Protein AF-A0A453BSD4-F1 (afdb_monomer)

Sequence (85 aa):
HDNVGLLLFVGEVGELSEIFQWKGEVPKGLPGWEERETEHLGEELADVLLYLVRLSDMCGVDLGKAALRKIDLNARKYPAGPGCR

InterPro domains:
  IPR025984 dCTP pyrophosphatase 1 [PF12643] (12-80)
  IPR025984 dCTP pyrophosphatase 1 [PIRSF029826] (9-80)
  IPR025984 dCTP pyrophosphatase 1 [cd11537] (10-74)

Radius of gyration: 16.63 Å; Cα contacts (8 Å, |Δi|>4): 27; chains: 1; bounding box: 33×40×35 Å

Structure (mmCIF, N/CA/C/O backbone):
data_AF-A0A453BSD4-F1
#
_entry.id   AF-A0A453BSD4-F1
#
loop_
_atom_site.group_PDB
_atom_site.id
_atom_site.type_symbol
_atom_site.label_atom_id
_atom_site.label_alt_id
_atom_site.label_comp_id
_atom_site.label_asym_id
_atom_site.label_entity_id
_atom_site.label_seq_id
_atom_site.pdbx_PDB_ins_code
_atom_site.Cartn_x
_atom_site.Cartn_y
_atom_site.Cartn_z
_atom_site.occupancy
_atom_site.B_iso_or_equiv
_atom_site.auth_seq_id
_atom_site.auth_comp_id
_atom_site.auth_asym_id
_atom_site.auth_atom_id
_atom_site.pdbx_PDB_model_num
ATOM 1 N N . HIS A 1 1 ? 15.393 11.468 -13.404 1.00 51.09 1 HIS A N 1
ATOM 2 C CA . HIS A 1 1 ? 14.620 12.543 -12.738 1.00 51.09 1 HIS A CA 1
ATOM 3 C C . HIS A 1 1 ? 13.629 11.900 -11.747 1.00 51.09 1 HIS A C 1
ATOM 5 O O . HIS A 1 1 ? 12.519 12.383 -11.558 1.00 51.09 1 HIS A O 1
ATOM 11 N N . ASP A 1 2 ? 14.038 10.812 -11.075 1.00 57.59 2 ASP A N 1
ATOM 12 C CA . ASP A 1 2 ? 13.096 9.736 -10.701 1.00 57.59 2 ASP A CA 1
ATOM 13 C C . ASP A 1 2 ? 12.953 9.575 -9.176 1.00 57.59 2 ASP A C 1
ATOM 15 O O . ASP A 1 2 ? 12.060 8.887 -8.692 1.00 57.59 2 ASP A O 1
ATOM 19 N N . ASN A 1 3 ? 13.777 10.291 -8.401 1.00 59.59 3 ASN A N 1
ATOM 20 C CA . ASN A 1 3 ? 13.708 10.299 -6.935 1.00 59.59 3 ASN A CA 1
ATOM 21 C C . ASN A 1 3 ? 12.475 11.044 -6.404 1.00 59.59 3 ASN A C 1
ATOM 23 O O . ASN A 1 3 ? 12.031 10.770 -5.294 1.00 59.59 3 ASN A O 1
ATOM 27 N N . VAL A 1 4 ? 11.905 11.961 -7.196 1.00 64.12 4 VAL A N 1
ATOM 28 C CA . VAL A 1 4 ? 10.704 12.719 -6.812 1.00 64.12 4 VAL A CA 1
ATOM 29 C C . VAL A 1 4 ? 9.503 11.784 -6.650 1.00 64.12 4 VAL A C 1
ATOM 31 O O . VAL A 1 4 ? 8.745 11.938 -5.704 1.00 64.12 4 VAL A O 1
ATOM 34 N N . GLY A 1 5 ? 9.369 10.759 -7.501 1.00 69.44 5 GLY A N 1
ATOM 35 C CA . GLY A 1 5 ? 8.276 9.786 -7.389 1.00 69.44 5 GLY A CA 1
ATOM 36 C C . GLY A 1 5 ? 8.365 8.911 -6.135 1.00 69.44 5 GLY A C 1
ATOM 37 O O . GLY A 1 5 ? 7.344 8.604 -5.530 1.00 69.44 5 GLY A O 1
ATOM 38 N N . LEU A 1 6 ? 9.582 8.551 -5.711 1.00 74.00 6 LEU A N 1
ATOM 39 C CA . LEU A 1 6 ? 9.791 7.775 -4.485 1.00 74.00 6 LEU A CA 1
ATOM 40 C C . LEU A 1 6 ? 9.494 8.601 -3.225 1.00 74.00 6 LEU A C 1
ATOM 42 O O . LEU A 1 6 ? 8.906 8.083 -2.284 1.00 74.00 6 LEU A O 1
ATOM 46 N N . LEU A 1 7 ? 9.884 9.878 -3.215 1.00 77.88 7 LEU A N 1
ATOM 47 C CA . LEU A 1 7 ? 9.585 10.796 -2.112 1.00 77.88 7 LEU A CA 1
ATOM 48 C C . LEU A 1 7 ? 8.076 11.022 -1.953 1.00 77.88 7 LEU A C 1
ATOM 50 O O . LEU A 1 7 ? 7.598 11.028 -0.825 1.00 77.88 7 LEU A O 1
ATOM 54 N N . LEU A 1 8 ? 7.338 11.142 -3.062 1.00 79.44 8 LEU A N 1
ATOM 55 C CA . LEU A 1 8 ? 5.876 11.266 -3.040 1.00 79.44 8 LEU A CA 1
ATOM 56 C C . LEU A 1 8 ? 5.214 10.012 -2.466 1.00 79.44 8 LEU A C 1
ATOM 58 O O . LEU A 1 8 ? 4.431 10.120 -1.537 1.00 79.44 8 LEU A O 1
ATOM 62 N N . PHE A 1 9 ? 5.621 8.820 -2.916 1.00 82.75 9 PHE A N 1
ATOM 63 C CA . PHE A 1 9 ? 5.122 7.560 -2.358 1.00 82.75 9 PHE A CA 1
ATOM 64 C C . PHE A 1 9 ? 5.341 7.449 -0.840 1.00 82.75 9 PHE A C 1
ATOM 66 O O . PHE A 1 9 ? 4.460 6.999 -0.114 1.00 82.75 9 PHE A O 1
ATOM 73 N N . VAL A 1 10 ? 6.518 7.852 -0.350 1.00 85.38 10 VAL A N 1
ATOM 74 C CA . VAL A 1 10 ? 6.803 7.858 1.094 1.00 85.38 10 VAL A CA 1
ATOM 75 C C . VAL A 1 10 ? 5.920 8.868 1.835 1.00 85.38 10 VAL A C 1
ATOM 77 O O . VAL A 1 10 ? 5.544 8.592 2.971 1.00 85.38 10 VAL A O 1
ATOM 80 N N . GLY A 1 11 ? 5.577 9.992 1.198 1.00 84.62 11 GLY A N 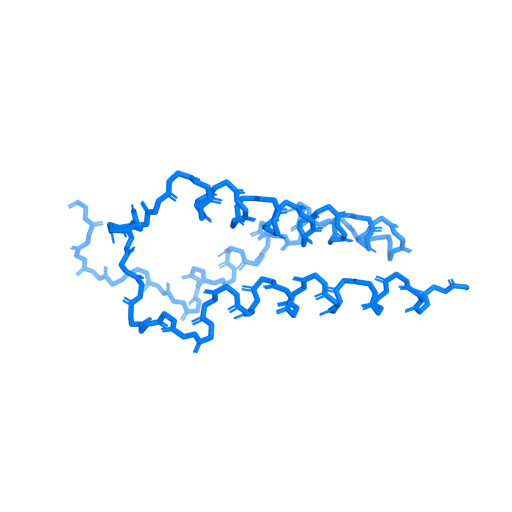1
ATOM 81 C CA . GLY A 1 11 ? 4.605 10.966 1.699 1.00 84.62 11 GLY A CA 1
ATOM 82 C C . GLY A 1 11 ? 3.228 10.347 1.925 1.00 84.62 11 GLY A C 1
ATOM 83 O O . GLY A 1 11 ? 2.780 10.328 3.065 1.00 84.62 11 GLY A O 1
ATOM 84 N N . GLU A 1 12 ? 2.639 9.730 0.895 1.00 87.06 12 GLU A N 1
ATOM 85 C CA . GLU A 1 12 ? 1.306 9.098 0.987 1.00 87.06 12 GLU A CA 1
ATOM 86 C C . GLU A 1 12 ? 1.269 7.972 2.036 1.00 87.06 12 GLU A C 1
ATOM 88 O O . GLU A 1 12 ? 0.318 7.802 2.792 1.00 87.06 12 GLU A O 1
ATOM 93 N N . VAL A 1 13 ? 2.350 7.187 2.148 1.00 89.19 13 VAL A N 1
ATOM 94 C CA . VAL A 1 13 ? 2.463 6.171 3.211 1.00 89.19 13 VAL A CA 1
ATOM 95 C C . VAL A 1 13 ? 2.517 6.822 4.601 1.00 89.19 13 VAL A C 1
ATOM 97 O O . VAL A 1 13 ? 2.047 6.228 5.577 1.00 89.19 13 VAL A O 1
ATOM 100 N N . GLY A 1 14 ? 3.097 8.017 4.707 1.00 88.69 14 GLY A N 1
ATOM 101 C CA . GLY A 1 14 ? 3.096 8.834 5.916 1.00 88.69 14 GLY A CA 1
ATOM 102 C C . GLY A 1 14 ? 1.691 9.299 6.286 1.00 88.69 14 GLY A C 1
ATOM 103 O O . GLY A 1 14 ? 1.267 9.036 7.409 1.00 88.69 14 GLY A O 1
ATOM 104 N N . GLU A 1 15 ? 0.956 9.888 5.344 1.00 86.56 15 GLU A N 1
ATOM 105 C CA . GLU A 1 15 ? -0.433 10.341 5.535 1.00 86.56 15 GLU A CA 1
ATOM 106 C C . GLU A 1 15 ? -1.351 9.174 5.934 1.00 86.56 15 GLU A C 1
ATOM 108 O O . GLU A 1 15 ? -2.013 9.223 6.975 1.00 86.56 15 GLU A O 1
ATOM 113 N N . LEU A 1 16 ? -1.248 8.035 5.238 1.00 88.44 16 LEU A N 1
ATOM 114 C CA . LEU A 1 16 ? -1.921 6.797 5.634 1.00 88.44 16 LEU A CA 1
ATOM 115 C C . LEU A 1 16 ? -1.562 6.371 7.068 1.00 88.44 16 LEU A C 1
ATOM 117 O O . LEU A 1 16 ? -2.423 5.912 7.818 1.00 88.44 16 LEU A O 1
ATOM 121 N N . SER A 1 17 ? -0.295 6.503 7.471 1.00 88.62 17 SER A N 1
ATOM 122 C CA . SER A 1 17 ? 0.146 6.150 8.827 1.00 88.62 17 SER A CA 1
ATOM 123 C C . SER A 1 17 ? -0.428 7.096 9.887 1.00 88.62 17 SER A C 1
ATOM 125 O O . SER A 1 17 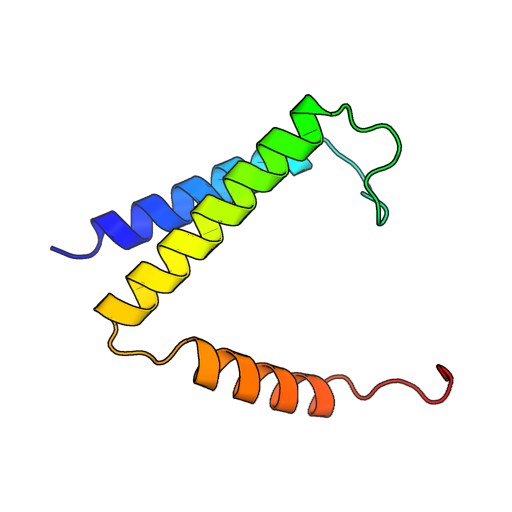? -0.740 6.649 10.994 1.00 88.62 17 SER A O 1
ATOM 127 N N . GLU A 1 18 ? -0.615 8.379 9.566 1.00 88.69 18 GLU A N 1
ATOM 128 C CA . GLU A 1 18 ? -1.196 9.369 10.478 1.00 88.69 18 GLU A CA 1
ATOM 129 C C . GLU A 1 18 ? -2.649 9.052 10.841 1.00 88.69 18 GLU A C 1
ATOM 131 O O . GLU A 1 18 ? -3.029 9.247 12.002 1.00 88.69 18 GLU A O 1
ATOM 136 N N . ILE A 1 19 ? -3.425 8.473 9.915 1.00 86.06 19 ILE A N 1
ATOM 137 C CA . ILE A 1 19 ? -4.803 8.012 10.171 1.00 86.06 19 ILE A CA 1
ATOM 138 C C . ILE A 1 19 ? -4.841 7.011 11.335 1.00 86.06 19 ILE A C 1
ATOM 140 O O . ILE A 1 19 ? -5.759 7.026 12.161 1.00 86.06 19 ILE A O 1
ATOM 144 N N . PHE A 1 20 ? -3.829 6.146 11.433 1.00 86.44 20 PHE A N 1
ATOM 145 C CA . PHE A 1 20 ? -3.760 5.097 12.448 1.00 86.44 20 PHE A CA 1
ATOM 146 C C . PHE A 1 20 ? -2.959 5.483 13.691 1.00 86.44 20 PHE A C 1
ATOM 148 O O . PHE A 1 20 ? -3.093 4.801 14.703 1.00 86.44 20 PHE A O 1
ATOM 155 N N . GLN A 1 21 ? -2.161 6.558 13.672 1.00 83.81 21 GLN A N 1
ATOM 156 C CA . GLN A 1 21 ? -1.182 6.836 14.737 1.00 83.81 21 GLN A CA 1
ATOM 157 C C . GLN A 1 21 ? -1.810 6.953 16.145 1.00 83.81 21 GLN A C 1
ATOM 159 O O . GLN A 1 21 ? -1.164 6.637 17.143 1.00 83.81 21 GLN A O 1
ATOM 164 N N . TRP A 1 22 ? -3.075 7.387 16.224 1.00 81.00 22 TRP A N 1
ATOM 165 C CA . TRP A 1 22 ? -3.833 7.541 17.475 1.00 81.00 22 TRP A CA 1
ATOM 166 C C . TRP A 1 22 ? -4.983 6.540 17.618 1.00 81.00 22 TRP A C 1
ATOM 168 O O . TRP A 1 22 ? -5.700 6.553 18.621 1.00 81.00 22 TRP A O 1
ATOM 178 N N . LYS A 1 23 ? -5.182 5.672 16.624 1.00 74.62 23 LYS A N 1
ATOM 179 C CA . LYS A 1 23 ? -6.146 4.578 16.693 1.00 74.62 23 LYS A CA 1
ATOM 180 C C . LYS A 1 23 ? -5.405 3.404 17.339 1.00 74.62 23 LYS A C 1
ATOM 182 O O . LYS A 1 23 ? -4.313 3.053 16.914 1.00 74.62 23 LYS A O 1
ATOM 187 N N . GLY A 1 24 ? -5.948 2.848 18.422 1.00 78.00 24 GLY A N 1
ATOM 188 C CA . GLY A 1 24 ? -5.373 1.666 19.074 1.00 78.00 24 GLY A CA 1
ATOM 189 C C . GLY A 1 24 ? -5.463 0.424 18.179 1.00 78.00 24 GLY A C 1
ATOM 190 O O . GLY A 1 24 ? -5.257 0.477 16.970 1.00 78.00 24 GLY A O 1
ATOM 191 N N . GLU A 1 25 ? -5.827 -0.725 18.742 1.00 81.25 25 GLU A N 1
ATOM 192 C CA . GLU A 1 25 ? -6.157 -1.871 17.893 1.00 81.25 25 GLU A CA 1
ATOM 193 C C . GLU A 1 25 ? -7.371 -1.539 17.017 1.00 81.25 25 GLU A C 1
ATOM 195 O O . GLU A 1 25 ? -8.447 -1.218 17.523 1.00 81.25 25 GLU A O 1
ATOM 200 N N . VAL A 1 26 ? -7.193 -1.603 15.696 1.00 83.12 26 VAL A N 1
ATOM 201 C CA . VAL A 1 26 ? -8.265 -1.363 14.728 1.00 83.12 26 VAL A CA 1
ATOM 202 C C . VAL A 1 26 ? -8.816 -2.708 14.255 1.00 83.12 26 VAL A C 1
ATOM 204 O O . VAL A 1 26 ? -8.156 -3.407 13.480 1.00 83.12 26 VAL A O 1
ATOM 207 N N . PRO A 1 27 ? -10.012 -3.119 14.716 1.00 83.12 27 PRO A N 1
ATOM 208 C CA . PRO A 1 27 ? -10.596 -4.380 14.299 1.00 83.12 27 PRO A CA 1
ATOM 209 C C . PRO A 1 27 ? -11.108 -4.303 12.858 1.00 83.12 27 PRO A C 1
ATOM 211 O O . PRO A 1 27 ? -11.417 -3.239 12.313 1.00 83.12 27 PRO A O 1
ATOM 214 N N . LYS A 1 28 ? -11.232 -5.476 12.232 1.00 84.56 28 LYS A N 1
ATOM 215 C CA . LYS A 1 28 ? -11.767 -5.597 10.874 1.00 84.56 28 LYS A CA 1
ATOM 216 C C . LYS A 1 28 ? -13.165 -4.978 10.794 1.00 84.56 28 LYS A C 1
ATOM 218 O O . LYS A 1 28 ? -14.011 -5.238 11.645 1.00 84.56 28 LYS A O 1
ATOM 223 N N . GLY A 1 29 ? -13.409 -4.218 9.730 1.00 82.44 29 GLY A N 1
ATOM 224 C CA . GLY A 1 29 ? -14.690 -3.548 9.502 1.00 82.44 29 GLY A CA 1
ATOM 225 C C . GLY A 1 29 ? -14.807 -2.172 10.156 1.00 82.44 29 GLY A C 1
ATOM 226 O O . GLY A 1 29 ? -15.859 -1.565 10.023 1.00 82.44 29 GLY A O 1
ATOM 227 N N . LEU A 1 30 ? -13.745 -1.683 10.815 1.00 87.25 30 LEU A N 1
ATOM 228 C CA . LEU A 1 30 ? -13.633 -0.302 11.305 1.00 87.25 30 LEU A CA 1
ATOM 229 C C . LEU A 1 30 ? -14.844 0.166 12.152 1.00 87.25 30 LEU A C 1
ATOM 231 O O . LEU A 1 30 ? -15.377 1.251 11.927 1.00 87.25 30 LEU A O 1
ATOM 235 N N . PRO A 1 31 ? -15.326 -0.631 13.128 1.00 85.62 31 PRO A N 1
ATOM 236 C CA . PRO A 1 31 ? -16.460 -0.240 13.957 1.00 85.62 31 PRO A CA 1
ATOM 237 C C . PRO A 1 31 ? -16.160 1.058 14.716 1.00 85.62 31 PRO A C 1
ATOM 239 O O . PRO A 1 31 ? -15.099 1.205 15.323 1.00 85.62 31 PRO A O 1
ATOM 242 N N . GLY A 1 32 ? -17.118 1.986 14.701 1.00 85.50 32 GLY A N 1
ATOM 243 C CA . GLY A 1 32 ? -16.987 3.289 15.358 1.00 85.50 32 GLY A CA 1
ATOM 244 C C . GLY A 1 32 ? -16.243 4.345 14.541 1.00 85.50 32 GLY A C 1
ATOM 245 O O . GLY A 1 32 ? -16.008 5.427 15.067 1.00 85.50 32 GLY A O 1
ATOM 246 N N . TRP A 1 33 ? -15.887 4.047 13.289 1.00 90.81 33 TRP A N 1
ATOM 247 C CA . TRP A 1 33 ? -15.402 5.049 12.348 1.00 90.81 33 TRP A CA 1
ATOM 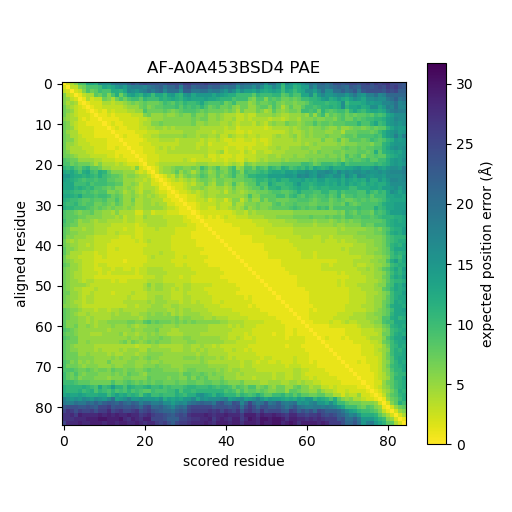248 C C . TRP A 1 33 ? -16.581 5.757 11.684 1.00 90.81 33 TRP A C 1
ATOM 250 O O . TRP A 1 33 ? -17.592 5.134 11.353 1.00 90.81 33 TRP A O 1
ATOM 260 N N . GLU A 1 34 ? -16.448 7.062 11.495 1.00 92.31 34 GLU A N 1
ATOM 261 C CA . GLU A 1 34 ? -17.385 7.850 10.705 1.00 92.31 34 GLU A CA 1
ATOM 262 C C . GLU A 1 34 ? -17.165 7.606 9.206 1.00 92.31 34 GLU A C 1
ATOM 264 O O . GLU A 1 34 ? -16.061 7.288 8.764 1.00 92.31 34 GLU A O 1
ATOM 269 N N . GLU A 1 35 ? -18.209 7.813 8.402 1.00 91.50 35 GLU A N 1
ATOM 270 C CA . GLU A 1 35 ? -18.160 7.613 6.946 1.00 91.50 35 GLU A CA 1
ATOM 271 C C . GLU A 1 35 ? -17.017 8.408 6.293 1.00 91.50 35 GLU A C 1
ATOM 273 O O . GLU A 1 35 ? -16.232 7.851 5.529 1.00 91.50 35 GLU A O 1
ATOM 278 N N . ARG A 1 36 ? -16.827 9.667 6.707 1.00 91.06 36 ARG A N 1
ATOM 279 C CA . ARG A 1 36 ? -15.707 10.508 6.254 1.00 91.06 36 ARG A CA 1
ATOM 280 C C . ARG A 1 36 ? -14.326 9.942 6.602 1.00 91.06 36 ARG A C 1
ATOM 282 O O . ARG A 1 36 ? -13.386 10.140 5.847 1.00 91.06 36 ARG A O 1
ATOM 289 N N . GLU A 1 37 ? -14.183 9.252 7.738 1.00 89.19 37 GLU A N 1
ATOM 290 C CA . GLU A 1 37 ? -12.902 8.645 8.130 1.00 89.19 37 GLU A CA 1
ATOM 291 C C . GLU A 1 37 ? -12.615 7.423 7.257 1.00 89.19 37 GLU A C 1
ATOM 293 O O . GLU A 1 37 ? -11.475 7.190 6.862 1.00 89.19 37 GLU A O 1
ATOM 298 N N . THR A 1 38 ? -13.654 6.645 6.936 1.00 90.38 38 THR A N 1
ATOM 299 C CA . THR A 1 38 ? -13.530 5.501 6.027 1.00 90.38 38 THR A CA 1
ATOM 300 C C . THR A 1 38 ? -13.290 5.915 4.578 1.00 90.38 38 THR A C 1
ATOM 302 O O . THR A 1 38 ? -12.550 5.226 3.880 1.00 90.38 38 THR A O 1
ATOM 305 N N . GLU A 1 39 ? -13.878 7.028 4.137 1.00 93.12 39 GLU A N 1
ATOM 306 C CA . GLU A 1 39 ? -13.651 7.603 2.809 1.00 93.12 39 GLU A CA 1
ATOM 307 C C . GLU A 1 39 ? -12.209 8.098 2.681 1.00 93.12 39 GLU A C 1
ATOM 309 O O . GLU A 1 39 ? -11.493 7.622 1.805 1.00 93.12 39 GLU A O 1
ATOM 314 N N . HIS A 1 40 ? -11.745 8.917 3.630 1.00 91.44 40 HIS A N 1
ATOM 315 C CA . HIS A 1 40 ? -10.366 9.408 3.661 1.00 91.44 40 HIS A CA 1
ATOM 316 C C . HIS A 1 40 ? -9.338 8.266 3.719 1.00 91.44 40 HIS A C 1
ATOM 318 O O . HIS A 1 40 ? -8.378 8.252 2.958 1.00 91.44 40 HIS A O 1
ATOM 324 N N . LEU A 1 41 ? -9.571 7.231 4.538 1.00 92.12 41 LEU A N 1
ATOM 325 C CA . LEU A 1 41 ? -8.728 6.028 4.527 1.00 92.12 41 LEU A CA 1
ATOM 326 C C . LEU A 1 41 ? -8.685 5.356 3.145 1.00 92.12 41 LEU A C 1
ATOM 328 O O . LEU A 1 41 ? -7.649 4.828 2.741 1.00 92.12 41 LEU A O 1
ATOM 332 N N . GLY A 1 42 ? -9.818 5.320 2.444 1.00 92.56 42 GLY A N 1
ATOM 333 C CA . GLY A 1 42 ? -9.905 4.781 1.092 1.00 92.56 42 GLY A CA 1
ATOM 334 C C . GLY A 1 42 ? -9.084 5.581 0.081 1.00 92.56 42 GLY A C 1
ATOM 335 O O . GLY A 1 42 ? -8.430 4.966 -0.762 1.00 92.56 42 GLY A O 1
ATOM 336 N N . GLU A 1 43 ? -9.092 6.910 0.189 1.00 92.12 43 GLU A N 1
ATOM 337 C CA . GLU A 1 43 ? -8.294 7.824 -0.639 1.00 92.12 43 GLU A CA 1
ATOM 338 C C . GLU A 1 43 ? -6.793 7.577 -0.437 1.00 92.12 43 GLU A C 1
ATOM 340 O O . GLU A 1 43 ? -6.112 7.210 -1.394 1.00 92.12 43 GLU A O 1
ATOM 345 N N . GLU A 1 44 ? -6.308 7.587 0.808 1.00 92.12 44 GLU A N 1
ATOM 346 C CA . GLU A 1 44 ? -4.886 7.348 1.109 1.00 92.12 44 GLU A CA 1
ATOM 347 C C . GLU A 1 44 ? -4.408 5.957 0.650 1.00 92.12 44 GLU A C 1
ATOM 349 O O . GLU A 1 44 ? -3.315 5.776 0.102 1.00 92.12 44 GLU A O 1
ATOM 354 N N . LEU A 1 45 ? -5.244 4.925 0.827 1.00 93.00 45 LEU A N 1
ATOM 355 C CA . LEU A 1 45 ? -4.947 3.583 0.315 1.00 93.00 45 LEU A CA 1
ATOM 356 C C . LEU A 1 45 ? -4.867 3.555 -1.217 1.00 93.00 45 LEU A C 1
ATOM 358 O O . LEU A 1 45 ? -4.044 2.818 -1.777 1.00 93.00 45 LEU A O 1
ATOM 362 N N . ALA A 1 46 ? -5.730 4.313 -1.896 1.00 92.50 46 ALA A N 1
ATOM 363 C CA . ALA A 1 46 ? -5.726 4.416 -3.346 1.00 92.50 46 ALA A CA 1
ATOM 364 C C . ALA A 1 46 ? -4.478 5.155 -3.842 1.00 92.50 46 ALA A C 1
ATOM 366 O O . ALA A 1 46 ? -3.841 4.668 -4.778 1.00 92.50 46 ALA A O 1
ATOM 367 N N . ASP A 1 47 ? -4.071 6.243 -3.192 1.00 89.81 47 ASP A N 1
ATOM 368 C CA . ASP A 1 47 ? -2.881 7.005 -3.570 1.00 89.81 47 ASP A CA 1
ATOM 369 C C . ASP A 1 47 ? -1.608 6.163 -3.436 1.00 89.81 47 ASP A C 1
ATOM 371 O O . ASP A 1 47 ? -0.848 6.016 -4.404 1.00 89.81 47 ASP A O 1
ATOM 375 N N . VAL A 1 48 ? -1.437 5.455 -2.314 1.00 91.25 48 VAL A N 1
ATOM 376 C CA . VAL A 1 48 ? -0.347 4.479 -2.126 1.00 91.25 48 VAL A CA 1
ATOM 377 C C . VAL A 1 48 ? -0.330 3.430 -3.249 1.00 91.25 48 VAL A C 1
ATOM 379 O O . VAL A 1 48 ? 0.733 3.115 -3.801 1.00 91.25 48 VAL A O 1
ATOM 382 N N . LEU A 1 49 ? -1.493 2.888 -3.630 1.00 91.75 49 LEU A N 1
ATOM 383 C CA . LEU A 1 49 ? -1.600 1.901 -4.708 1.00 91.75 49 LEU A CA 1
ATOM 384 C C . LEU A 1 49 ? -1.230 2.493 -6.076 1.00 91.75 49 LEU A C 1
ATOM 386 O O . LEU A 1 49 ? -0.465 1.876 -6.823 1.00 91.75 49 LEU A O 1
ATOM 390 N N . LEU A 1 50 ? -1.762 3.666 -6.420 1.00 90.38 50 LEU A N 1
ATOM 391 C CA . LEU A 1 50 ? -1.527 4.321 -7.707 1.00 90.38 50 LEU A CA 1
ATOM 392 C C . LEU A 1 50 ? -0.048 4.668 -7.887 1.00 90.38 50 LEU A C 1
ATOM 394 O O . LEU A 1 50 ? 0.522 4.418 -8.957 1.00 90.38 50 LEU A O 1
ATOM 398 N N . TYR A 1 51 ? 0.610 5.151 -6.832 1.00 88.69 51 TYR A N 1
ATOM 399 C CA . TYR A 1 51 ? 2.050 5.385 -6.862 1.00 88.69 51 TYR A CA 1
ATOM 400 C C . TYR A 1 51 ? 2.855 4.093 -6.995 1.00 88.69 51 TYR A C 1
ATOM 402 O O . TYR A 1 51 ? 3.818 4.079 -7.760 1.00 88.69 51 TYR A O 1
ATOM 410 N N . LEU A 1 52 ? 2.467 2.992 -6.338 1.00 90.12 52 LEU A N 1
ATOM 411 C CA . LEU A 1 52 ? 3.129 1.692 -6.527 1.00 90.12 52 LEU A CA 1
ATOM 412 C C . LEU A 1 52 ? 3.024 1.194 -7.968 1.00 90.12 52 LEU A C 1
ATOM 414 O O . LEU A 1 52 ? 4.014 0.710 -8.522 1.00 90.12 52 LEU A O 1
ATOM 418 N N . VAL A 1 53 ? 1.849 1.327 -8.587 1.00 91.31 53 VAL A N 1
ATOM 419 C CA . VAL A 1 53 ? 1.646 0.966 -9.995 1.00 91.31 53 VAL A CA 1
ATOM 420 C C . VAL A 1 53 ? 2.554 1.812 -10.884 1.00 91.31 53 VAL A C 1
ATOM 422 O O . VAL A 1 53 ? 3.306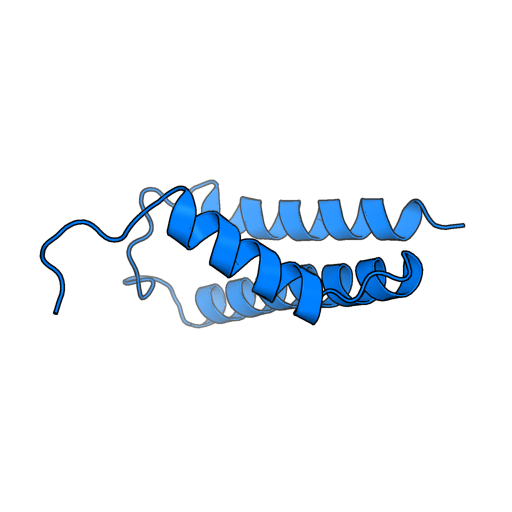 1.263 -11.690 1.00 91.31 53 VAL A O 1
ATOM 425 N N . ARG A 1 54 ? 2.572 3.134 -10.686 1.00 88.94 54 ARG A N 1
ATOM 426 C CA . ARG A 1 54 ? 3.439 4.041 -11.447 1.00 88.94 54 ARG A CA 1
ATOM 427 C C . ARG A 1 54 ? 4.924 3.739 -11.244 1.00 88.94 54 ARG A C 1
ATOM 429 O O . ARG A 1 54 ? 5.686 3.733 -12.206 1.00 88.94 54 ARG A O 1
ATOM 436 N N . LEU A 1 55 ? 5.343 3.467 -10.011 1.00 87.94 55 LEU A N 1
ATOM 437 C CA . LEU A 1 55 ? 6.716 3.088 -9.688 1.00 87.94 55 LEU A CA 1
ATOM 438 C C . LEU A 1 55 ? 7.104 1.780 -10.379 1.00 87.94 55 LEU A C 1
ATOM 440 O O . LEU A 1 55 ? 8.202 1.678 -10.919 1.00 87.94 55 LEU A O 1
ATOM 444 N N . SER A 1 56 ? 6.200 0.801 -10.407 1.00 90.88 56 SER A N 1
ATOM 445 C CA . SER A 1 56 ? 6.450 -0.472 -11.079 1.00 90.88 56 SER A CA 1
ATOM 446 C C . SER A 1 56 ? 6.671 -0.309 -12.583 1.00 90.88 56 SER A C 1
ATOM 448 O O . SER A 1 56 ? 7.613 -0.896 -13.112 1.00 90.88 56 SER A O 1
ATOM 450 N N . ASP A 1 57 ? 5.889 0.557 -13.235 1.00 90.44 57 ASP A 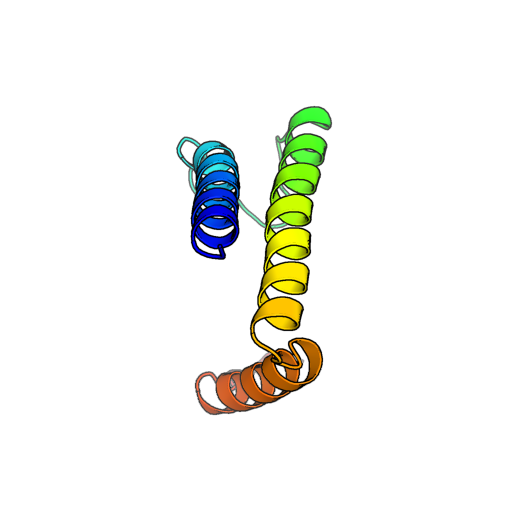N 1
ATOM 451 C CA . ASP A 1 57 ? 6.044 0.893 -14.653 1.00 90.44 57 ASP A CA 1
ATOM 452 C C . ASP A 1 57 ? 7.398 1.569 -14.917 1.00 90.44 57 ASP A C 1
ATOM 454 O O . ASP A 1 57 ? 8.175 1.109 -15.754 1.00 90.44 57 ASP A O 1
ATOM 458 N N . MET A 1 58 ? 7.761 2.573 -14.106 1.00 87.31 58 MET A N 1
ATOM 459 C CA . MET A 1 58 ? 9.066 3.245 -14.202 1.00 87.31 58 MET A CA 1
ATOM 460 C C . MET A 1 58 ? 10.251 2.292 -13.990 1.00 87.31 58 MET A C 1
ATOM 462 O O . MET A 1 58 ? 11.296 2.450 -14.618 1.00 87.31 58 MET A O 1
ATOM 466 N N . CYS A 1 59 ? 10.109 1.303 -13.107 1.00 88.50 59 CYS A N 1
ATOM 467 C CA . CYS A 1 59 ? 11.143 0.304 -12.843 1.00 88.50 59 CYS A CA 1
ATOM 468 C C . CYS A 1 59 ? 11.139 -0.867 -13.843 1.00 88.50 59 CYS A C 1
ATOM 470 O O . CYS A 1 59 ? 12.004 -1.738 -13.742 1.00 88.50 59 CYS A O 1
ATOM 472 N N . GLY A 1 60 ? 10.179 -0.932 -14.773 1.00 91.56 60 GLY 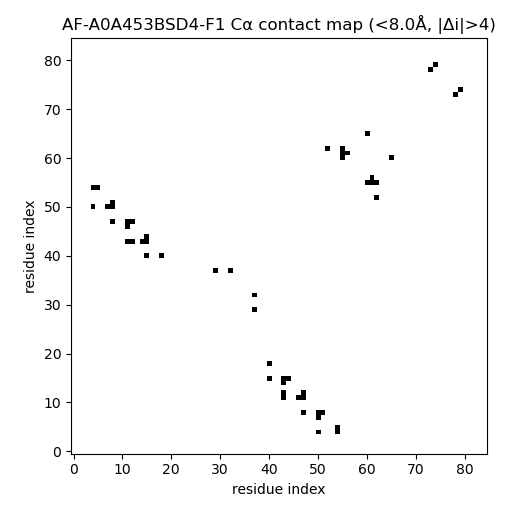A N 1
ATOM 473 C CA . GLY A 1 60 ? 10.015 -2.066 -15.687 1.00 91.56 60 GLY A CA 1
ATOM 474 C C . GLY A 1 60 ? 9.655 -3.376 -14.975 1.00 91.56 60 GLY A C 1
ATOM 475 O O . GLY A 1 60 ? 10.023 -4.462 -15.430 1.00 91.56 60 GLY A O 1
ATOM 476 N N . VAL A 1 61 ? 8.977 -3.292 -13.829 1.00 94.00 61 VAL A N 1
ATOM 477 C CA . VAL A 1 61 ? 8.561 -4.440 -13.020 1.00 94.00 61 VAL A CA 1
ATOM 478 C C . VAL A 1 61 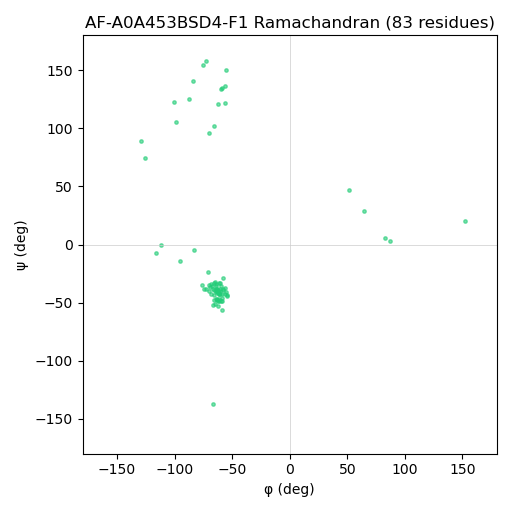? 7.089 -4.734 -13.273 1.00 94.00 61 VAL A C 1
ATOM 480 O O . VAL A 1 61 ? 6.222 -3.919 -12.986 1.00 94.00 61 VAL A O 1
ATOM 483 N N . ASP A 1 62 ? 6.786 -5.956 -13.708 1.00 94.75 62 ASP A N 1
ATOM 484 C CA . ASP A 1 62 ? 5.413 -6.468 -13.706 1.00 94.75 62 ASP A CA 1
ATOM 485 C C . ASP A 1 62 ? 4.957 -6.717 -12.256 1.00 94.75 62 ASP A C 1
ATOM 487 O O . ASP A 1 62 ? 5.259 -7.758 -11.649 1.00 94.75 62 ASP A O 1
ATOM 491 N N . LEU A 1 63 ? 4.262 -5.724 -11.694 1.00 94.31 63 LEU A N 1
ATOM 492 C CA . LEU A 1 63 ? 3.779 -5.736 -10.316 1.00 94.31 63 LEU A CA 1
ATOM 493 C C . LEU A 1 63 ? 2.786 -6.873 -10.064 1.00 94.31 63 LEU A C 1
ATOM 495 O O . LEU A 1 63 ? 2.873 -7.531 -9.028 1.00 94.31 63 LEU A O 1
ATOM 499 N N . GLY A 1 64 ? 1.895 -7.163 -11.016 1.00 94.81 64 GLY A N 1
ATOM 500 C CA . GLY A 1 64 ? 0.910 -8.240 -10.893 1.00 94.81 64 GLY A CA 1
ATOM 501 C C . GLY A 1 64 ? 1.585 -9.605 -10.776 1.00 94.81 64 GLY A C 1
ATOM 502 O O . GLY A 1 64 ? 1.336 -10.365 -9.835 1.00 94.81 64 GLY A O 1
ATOM 503 N N . LYS A 1 65 ? 2.538 -9.895 -11.667 1.00 96.12 65 LYS A N 1
ATOM 504 C CA . LYS A 1 65 ? 3.330 -11.129 -11.605 1.00 96.12 65 LYS A CA 1
ATOM 505 C C . LYS A 1 65 ? 4.189 -11.183 -10.343 1.00 96.12 65 LYS A C 1
ATOM 507 O O . LYS A 1 65 ? 4.413 -12.270 -9.808 1.00 96.12 65 LYS A O 1
ATOM 512 N N . ALA A 1 66 ? 4.723 -10.053 -9.876 1.00 95.56 66 ALA A N 1
ATOM 513 C CA . ALA A 1 66 ? 5.485 -9.991 -8.629 1.00 95.56 66 ALA A CA 1
ATOM 514 C C . ALA A 1 66 ? 4.615 -10.293 -7.401 1.00 95.56 66 ALA A C 1
ATOM 516 O O . ALA A 1 66 ? 5.029 -11.089 -6.554 1.00 95.56 66 ALA A O 1
ATOM 517 N N . ALA A 1 67 ? 3.403 -9.739 -7.346 1.00 95.00 67 ALA A N 1
ATOM 518 C CA . ALA A 1 67 ? 2.435 -9.982 -6.284 1.00 95.00 67 ALA A CA 1
ATOM 519 C C . ALA A 1 67 ? 2.022 -11.459 -6.219 1.00 95.00 67 ALA A C 1
ATOM 521 O O . ALA A 1 67 ? 2.090 -12.060 -5.147 1.00 95.00 67 ALA A O 1
ATOM 522 N N . LEU A 1 68 ? 1.706 -12.082 -7.361 1.00 95.25 68 LEU A N 1
ATOM 523 C CA . LEU A 1 68 ? 1.366 -13.510 -7.424 1.00 95.25 68 LEU A CA 1
ATOM 524 C C . LEU A 1 68 ? 2.503 -14.400 -6.904 1.00 95.25 68 LEU A C 1
ATOM 526 O O . LEU A 1 68 ? 2.290 -15.222 -6.014 1.00 95.25 68 LEU A O 1
ATOM 530 N N . ARG A 1 69 ? 3.745 -14.172 -7.363 1.00 95.25 69 ARG A N 1
ATOM 531 C CA . ARG A 1 69 ? 4.916 -14.899 -6.836 1.00 95.25 69 ARG A CA 1
ATOM 532 C C . ARG A 1 69 ? 5.068 -14.709 -5.327 1.00 95.25 69 ARG A C 1
ATOM 534 O O . ARG A 1 69 ? 5.462 -15.635 -4.621 1.00 95.25 69 ARG A O 1
ATOM 541 N N . LYS A 1 70 ? 4.796 -13.503 -4.820 1.00 92.31 70 LYS A N 1
ATOM 542 C CA . LYS A 1 70 ? 4.912 -13.193 -3.393 1.00 92.31 70 LYS A CA 1
ATOM 543 C C . LYS A 1 70 ? 3.841 -13.902 -2.561 1.00 92.31 70 LYS A C 1
ATOM 545 O O . LYS A 1 70 ? 4.169 -14.363 -1.469 1.00 92.31 70 LYS A O 1
ATOM 550 N N . ILE A 1 71 ? 2.619 -14.038 -3.076 1.00 92.56 71 ILE A N 1
ATOM 551 C CA . ILE A 1 71 ? 1.545 -14.828 -2.455 1.00 92.56 71 ILE A CA 1
ATOM 552 C C . ILE A 1 71 ? 1.982 -16.291 -2.310 1.00 92.56 71 ILE A C 1
ATOM 554 O O . ILE A 1 71 ? 1.938 -16.820 -1.200 1.00 92.56 71 ILE A O 1
ATOM 558 N N . ASP A 1 72 ? 2.512 -16.908 -3.371 1.00 93.00 72 ASP A N 1
ATOM 559 C CA . ASP A 1 72 ? 2.994 -18.298 -3.327 1.00 93.00 72 ASP A CA 1
ATOM 560 C C . ASP A 1 72 ? 4.129 -18.491 -2.311 1.00 93.00 72 ASP A C 1
ATOM 562 O O . ASP A 1 72 ? 4.158 -19.462 -1.551 1.00 93.00 72 ASP A O 1
ATOM 566 N N . LEU A 1 73 ? 5.076 -17.549 -2.266 1.00 91.81 73 LEU A N 1
ATOM 567 C CA . LEU A 1 73 ? 6.162 -17.564 -1.283 1.00 91.81 73 LEU A CA 1
ATOM 568 C C . LEU A 1 73 ? 5.639 -17.402 0.148 1.00 91.81 73 LEU A C 1
ATOM 570 O O . LEU A 1 73 ? 6.123 -18.077 1.058 1.00 91.81 73 LEU A O 1
ATOM 574 N N . ASN A 1 74 ? 4.657 -16.525 0.358 1.00 89.94 74 ASN A N 1
ATOM 575 C CA . ASN A 1 74 ? 4.047 -16.318 1.666 1.00 89.94 74 ASN A CA 1
ATOM 576 C C . ASN A 1 74 ? 3.268 -17.557 2.119 1.00 89.94 74 ASN A C 1
ATOM 578 O O . ASN A 1 74 ? 3.389 -17.917 3.283 1.00 89.94 74 ASN A O 1
ATOM 582 N N . ALA A 1 75 ? 2.568 -18.253 1.221 1.00 89.69 75 ALA A N 1
ATOM 583 C CA . ALA A 1 75 ? 1.879 -19.506 1.534 1.00 89.69 75 ALA A CA 1
ATOM 584 C C . ALA A 1 75 ? 2.846 -20.613 1.993 1.00 89.69 75 ALA A C 1
ATOM 586 O O . ALA A 1 75 ? 2.514 -21.415 2.861 1.00 89.69 75 ALA A O 1
ATOM 587 N N . ARG A 1 76 ? 4.073 -20.638 1.453 1.00 88.81 76 ARG A N 1
ATOM 588 C CA . ARG A 1 76 ? 5.133 -21.557 1.907 1.00 88.81 76 ARG A CA 1
ATOM 589 C C . ARG A 1 76 ? 5.733 -21.145 3.249 1.00 88.81 76 ARG A C 1
ATOM 591 O O . ARG A 1 76 ? 6.077 -22.005 4.052 1.00 88.81 76 ARG A O 1
ATOM 598 N N . LYS A 1 77 ? 5.899 -19.837 3.473 1.00 87.25 77 LYS A N 1
ATOM 599 C CA . LYS A 1 77 ? 6.497 -19.282 4.698 1.00 87.25 77 LYS A CA 1
ATOM 600 C C . LYS A 1 77 ? 5.532 -19.324 5.889 1.00 87.25 77 LYS A C 1
ATOM 602 O O . LYS A 1 77 ? 5.971 -19.533 7.014 1.00 87.25 77 LYS A O 1
ATOM 607 N N . TYR A 1 78 ? 4.243 -19.134 5.627 1.00 83.94 78 TYR A N 1
ATOM 608 C CA . TYR A 1 78 ? 3.148 -19.140 6.591 1.00 83.94 78 TYR A CA 1
ATOM 609 C C . TYR A 1 78 ? 2.088 -20.141 6.118 1.00 83.94 78 TYR A C 1
ATOM 611 O O . TYR A 1 78 ? 1.054 -19.735 5.581 1.00 83.94 78 TYR A O 1
ATOM 619 N N . PRO A 1 79 ? 2.350 -21.453 6.249 1.00 75.75 79 PRO A N 1
ATOM 620 C CA . PRO A 1 79 ? 1.348 -22.452 5.916 1.00 75.75 79 PRO A CA 1
ATOM 621 C C . PRO A 1 79 ? 0.106 -22.211 6.777 1.00 75.75 79 PRO A C 1
ATOM 623 O O . PRO A 1 79 ? 0.216 -21.981 7.984 1.00 75.75 79 PRO A O 1
ATOM 626 N N . ALA A 1 80 ? -1.076 -22.247 6.158 1.00 71.88 80 ALA A N 1
ATOM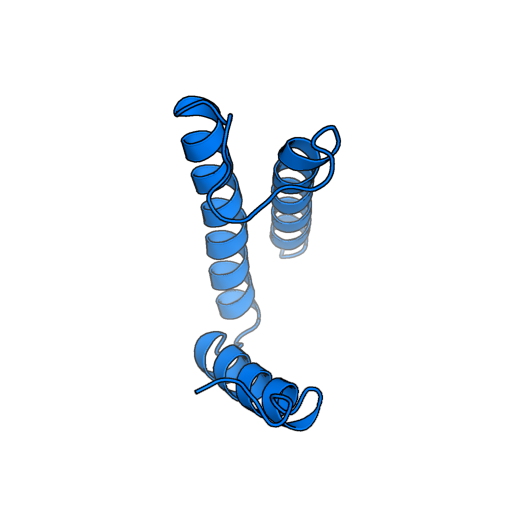 627 C CA . ALA A 1 80 ? -2.325 -22.189 6.904 1.00 71.88 80 ALA A CA 1
ATOM 628 C C . ALA A 1 80 ? -2.322 -23.335 7.925 1.00 71.88 80 ALA A C 1
ATOM 630 O O . ALA A 1 80 ? -2.146 -24.499 7.558 1.00 71.88 80 ALA A O 1
ATOM 631 N N . GLY A 1 81 ? -2.445 -22.994 9.210 1.00 67.25 81 GLY A N 1
ATOM 632 C CA . GLY A 1 81 ? -2.491 -23.988 10.275 1.00 67.25 81 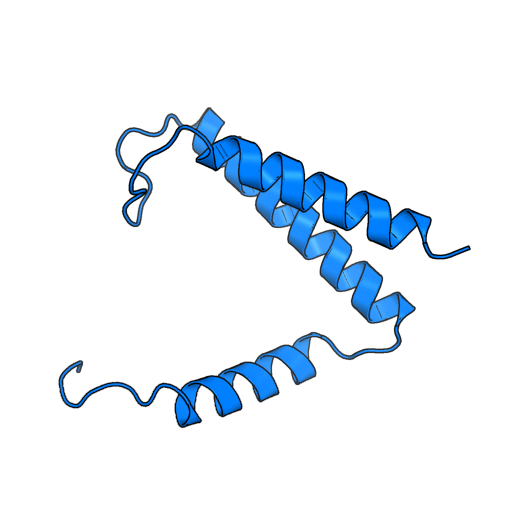GLY A CA 1
ATOM 633 C C . GLY A 1 81 ? -3.619 -25.000 10.025 1.00 67.25 81 GLY A C 1
ATOM 634 O O . GLY A 1 81 ? -4.628 -24.655 9.400 1.00 67.25 81 GLY A O 1
ATOM 635 N N . PRO A 1 82 ? -3.477 -26.254 10.484 1.00 52.69 82 PRO A N 1
ATOM 636 C CA . PRO A 1 82 ? -4.524 -27.253 10.325 1.00 52.69 82 PRO A CA 1
ATOM 637 C C . PRO A 1 82 ? -5.743 -26.827 11.152 1.00 52.69 82 PRO A C 1
ATOM 639 O O . PRO A 1 82 ? -5.738 -26.975 12.369 1.00 52.69 82 PRO A O 1
ATOM 642 N N . GLY A 1 83 ? -6.778 -26.273 10.511 1.00 56.50 83 GLY A N 1
ATOM 643 C CA . GLY A 1 83 ? -8.035 -25.987 11.212 1.00 56.50 83 GLY A CA 1
ATOM 644 C C . GLY A 1 83 ? -8.914 -24.841 10.723 1.00 56.50 83 GLY A C 1
ATOM 645 O O . GLY A 1 83 ? -9.737 -24.390 11.507 1.00 56.50 83 GLY A O 1
ATOM 646 N N . CYS A 1 84 ? -8.803 -24.361 9.483 1.00 46.50 84 CYS A N 1
ATOM 647 C CA . CYS A 1 84 ? -9.818 -23.444 8.954 1.00 46.50 84 CYS A CA 1
ATOM 648 C C . CYS A 1 84 ? -10.312 -23.930 7.589 1.00 46.50 84 CYS A C 1
ATOM 650 O O . CYS A 1 84 ? -9.732 -23.626 6.547 1.00 46.50 84 CYS A O 1
ATOM 652 N N . ARG A 1 85 ? -11.348 -24.769 7.641 1.00 42.75 85 ARG A N 1
ATOM 653 C CA . ARG A 1 85 ? -12.348 -24.953 6.591 1.00 42.75 85 ARG A CA 1
ATOM 654 C C . ARG A 1 85 ? -13.687 -24.559 7.186 1.00 42.75 85 ARG A C 1
ATOM 656 O O . ARG A 1 85 ? -13.887 -24.913 8.369 1.00 42.75 85 ARG A O 1
#

Secondary structure (DSSP, 8-state):
--HHHHHHHHHHHHHHHHHHTT--S--TT-TT--HHHHHHHHHHHHHHHHHHHHHHHHTT--HHHHHHHHHHHHHHHSPPPTT--

pLDDT: mean 84.55, std 11.69, range [42.75, 96.12]

Solvent-accessible surface area (backbone atoms only — not comparable to full-atom values): 5162 Å² total; per-residue (Å²): 136,66,65,62,60,55,53,50,43,53,46,38,52,46,56,48,46,59,73,45,72,83,51,74,92,78,60,90,86,51,82,92,60,52,70,69,56,55,50,52,53,50,49,34,55,46,50,39,48,53,44,51,54,53,50,24,59,77,69,73,44,64,56,68,65,50,49,54,54,47,50,58,53,45,47,71,76,54,59,81,67,97,82,83,129

Organism: Aegilops tauschii subsp. strangulata (NCBI:txid200361)

Foldseek 3Di:
DPVVLVVVLVVLVVVLVVLCVPPDDQDPPRPPDDPVSVVVNVVSVVSNVVSVVVVCVVVVHPVVVVVVVVVVVVCVVDPDPPDDD

Nearest PDB structures (foldseek):
  6sqw-assembly1_A  TM=8.447E-01  e=4.671E-06  Mus musculus
  2oig-assembly1_A  TM=8.889E-01  e=4.608E-05  Mus musculus
  2oie-assembly1_D  TM=8.833E-01  e=4.919E-05  Mus musculus
  2oie-assembly1_C  TM=8.978E-01  e=1.010E-04  Mus musculus
  2oig-assembly1_B  TM=8.798E-01  e=9.461E-05  Mus musculus

Mean predicted aligned error: 7.05 Å